Protein AF-A0A7V8WMZ1-F1 (afdb_monomer)

Nearest PDB structures (foldseek):
  8x8y-assembly1_A  TM=3.801E-01  e=7.862E+00  Homo sapiens

Foldseek 3Di:
DPPPPPPPPPLVVLLVLLLCLLQDPDPCSCVPPSNVVCCVVPVVLNVVSVVSNVVVPNDSVVSSVVSCPVPVDDPPPPPPDD

Sequence (82 aa):
MPRFFRLLVDKDSLTDELFEFVTDHTPWRNRRPVVEELNDFAPGVVYVMENMILDGVVEKRYVKEYVDAVFDGSEVTNVYMT

Solvent-accessible surface area (backbone atoms only — not comparable to full-atom values): 5108 Å² total; per-residue (Å²): 129,89,86,78,73,80,72,85,62,56,58,68,61,52,35,50,56,50,37,51,44,35,64,43,88,55,88,64,45,73,72,36,69,69,50,51,52,35,47,75,77,40,45,70,55,51,54,51,45,54,48,40,40,76,72,61,52,82,57,60,64,61,48,40,55,49,52,46,43,72,75,68,64,60,84,80,70,78,89,82,81,133

pLDDT: mean 75.93, std 17.14, range [35.53, 90.81]

Radius of gyration: 13.41 Å; Cα contacts (8 Å, |Δi|>4): 47; chains: 1; bounding box: 36×26×34 Å

Secondary structure (DSSP, 8-state):
----------HHHHHHHHHHHHH--SGGGGG-HHHHHHHHH-HHHHHHHHHHHHTT---HHHHHHHHHHHHHT---------

Mean predicted aligned error: 8.92 Å

Structure (mmCIF, N/CA/C/O backbone):
data_AF-A0A7V8WMZ1-F1
#
_entry.id   AF-A0A7V8WMZ1-F1
#
loop_
_atom_site.group_PDB
_atom_site.id
_atom_site.type_symbol
_atom_site.label_atom_id
_atom_site.label_alt_id
_atom_site.label_comp_id
_atom_site.label_asym_id
_atom_site.label_entity_id
_atom_site.label_seq_id
_atom_site.pdbx_PDB_ins_code
_atom_site.Cartn_x
_atom_site.Cartn_y
_atom_site.Cartn_z
_atom_site.occupancy
_atom_site.B_iso_or_equiv
_atom_site.auth_seq_id
_atom_site.auth_comp_id
_atom_site.auth_asym_id
_atom_site.auth_atom_id
_atom_site.pdbx_PDB_model_num
ATOM 1 N N . MET A 1 1 ? -11.059 -17.871 18.277 1.00 35.53 1 MET A N 1
ATOM 2 C CA . MET A 1 1 ? -10.107 -16.813 18.681 1.00 35.53 1 MET A CA 1
ATOM 3 C C . MET A 1 1 ? -10.627 -15.500 18.140 1.00 35.53 1 MET A C 1
ATOM 5 O O . MET A 1 1 ? -10.919 -15.459 16.949 1.00 35.53 1 MET A O 1
ATOM 9 N N . PRO A 1 2 ? -10.817 -14.466 18.961 1.00 36.44 2 PRO A N 1
ATOM 10 C CA . PRO A 1 2 ? -11.336 -13.217 18.445 1.00 36.44 2 PRO A CA 1
ATOM 11 C C . PRO A 1 2 ? -10.184 -12.483 17.731 1.00 36.44 2 PRO A C 1
ATOM 13 O O . PRO A 1 2 ? -9.235 -12.049 18.379 1.00 36.44 2 PRO A O 1
ATOM 16 N N . ARG A 1 3 ? -10.205 -12.413 16.389 1.00 42.97 3 ARG A N 1
ATOM 17 C CA . ARG A 1 3 ? -9.191 -11.704 15.576 1.00 42.97 3 ARG A CA 1
ATOM 18 C C . ARG A 1 3 ? -9.470 -10.199 15.628 1.00 42.97 3 ARG A C 1
ATOM 20 O O . ARG A 1 3 ? -9.906 -9.597 14.658 1.00 42.97 3 ARG A O 1
AT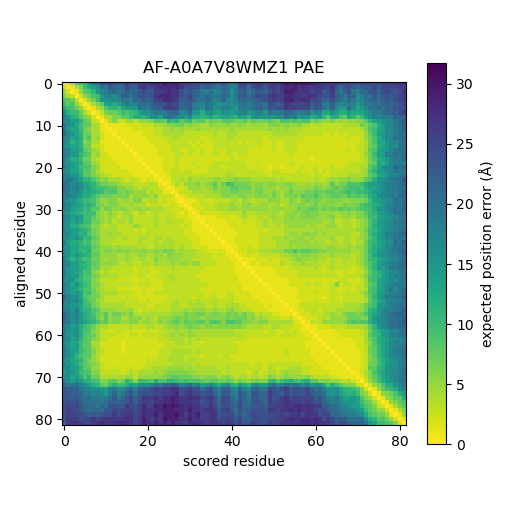OM 27 N N . PHE A 1 4 ? -9.251 -9.609 16.799 1.00 42.91 4 PHE A N 1
ATOM 28 C CA . PHE A 1 4 ? -9.229 -8.164 16.992 1.00 42.91 4 PHE A CA 1
ATOM 29 C C . PHE A 1 4 ? -7.812 -7.649 16.750 1.00 42.91 4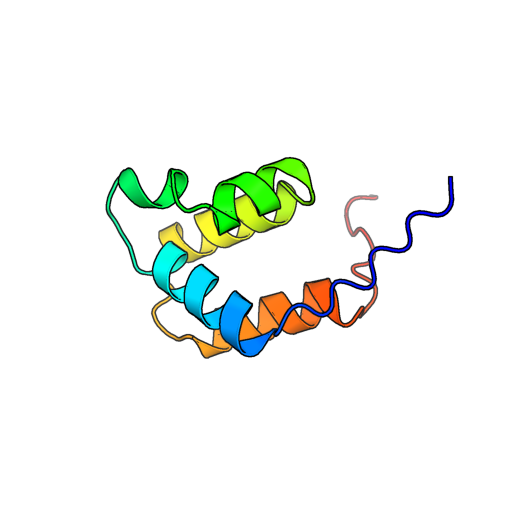 PHE A C 1
ATOM 31 O O . PHE A 1 4 ? -7.097 -7.325 17.691 1.00 42.91 4 PHE A O 1
ATOM 38 N N . PHE A 1 5 ? -7.407 -7.538 15.489 1.00 45.44 5 PHE A N 1
ATOM 39 C CA . PHE A 1 5 ? -6.481 -6.468 15.147 1.00 45.44 5 PHE A CA 1
ATOM 40 C C . PHE A 1 5 ? -7.340 -5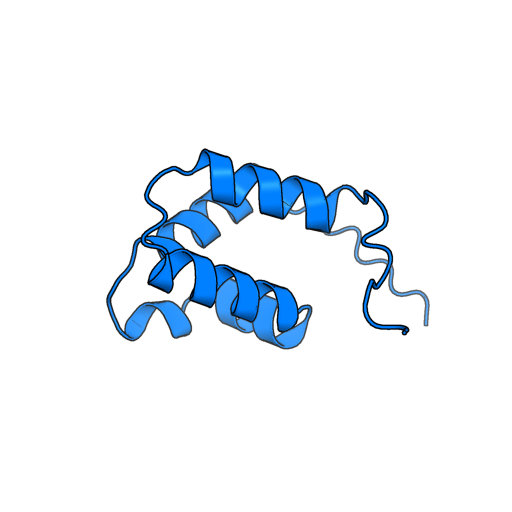.294 14.695 1.00 45.44 5 PHE A C 1
ATOM 42 O O . PHE A 1 5 ? -7.711 -5.180 13.533 1.00 45.44 5 PHE A O 1
ATOM 49 N N . ARG A 1 6 ? -7.672 -4.400 15.632 1.00 46.38 6 ARG A N 1
ATOM 50 C CA . ARG A 1 6 ? -7.760 -2.989 15.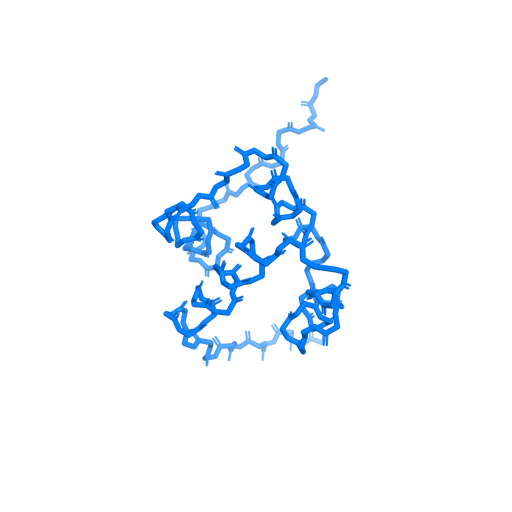257 1.00 46.38 6 ARG A CA 1
ATOM 51 C C . ARG A 1 6 ? -6.323 -2.590 14.935 1.00 46.38 6 ARG A C 1
ATOM 53 O O . ARG A 1 6 ? -5.599 -2.161 15.827 1.00 46.38 6 ARG A O 1
ATOM 60 N N . LEU A 1 7 ? -5.888 -2.828 13.697 1.00 50.94 7 LEU A N 1
ATOM 61 C CA . LEU A 1 7 ? -4.744 -2.121 13.146 1.00 50.94 7 LEU A CA 1
ATOM 62 C C . LEU A 1 7 ? -5.134 -0.639 13.250 1.00 50.94 7 LEU A C 1
ATOM 64 O O . LEU A 1 7 ? -5.939 -0.145 12.465 1.00 50.94 7 LEU A O 1
ATOM 68 N N . LEU A 1 8 ? -4.608 0.069 14.249 1.00 51.78 8 LEU A N 1
ATOM 69 C CA . LEU A 1 8 ? -4.384 1.509 14.133 1.00 51.78 8 LEU A CA 1
ATOM 70 C C . LEU A 1 8 ? -3.264 1.671 13.103 1.00 51.78 8 LEU A C 1
ATOM 72 O O . LEU A 1 8 ? -2.151 2.059 13.431 1.00 51.78 8 LEU A O 1
ATOM 76 N N . VAL A 1 9 ? -3.532 1.248 11.869 1.00 59.59 9 VAL A N 1
ATOM 77 C CA . VAL A 1 9 ? -2.682 1.594 10.753 1.00 59.59 9 VAL A CA 1
ATOM 78 C C . VAL A 1 9 ? -3.056 3.008 10.409 1.00 59.59 9 VAL A C 1
ATOM 80 O O . VAL A 1 9 ? -4.202 3.310 10.070 1.00 59.59 9 VAL A O 1
ATOM 83 N N . ASP A 1 10 ? -2.066 3.872 10.555 1.00 74.69 10 ASP A N 1
ATOM 84 C CA . ASP A 1 10 ? -2.083 5.143 9.878 1.00 74.69 10 ASP A CA 1
ATOM 85 C C . ASP A 1 10 ? -2.170 4.853 8.376 1.00 74.69 10 ASP A C 1
ATOM 87 O O . ASP A 1 10 ? -1.201 4.434 7.741 1.00 74.69 10 ASP A O 1
ATOM 91 N N . LYS A 1 11 ? -3.381 4.990 7.832 1.00 78.38 11 LYS A N 1
ATOM 92 C CA . LYS A 1 11 ? -3.660 4.717 6.424 1.00 78.38 11 LYS A CA 1
ATOM 93 C C . LYS A 1 11 ? -2.858 5.614 5.513 1.00 78.38 11 LYS A C 1
ATOM 95 O O . LYS A 1 11 ? -2.544 5.187 4.409 1.00 78.38 11 LYS A O 1
ATOM 100 N N . ASP A 1 12 ? -2.544 6.828 5.950 1.00 81.50 12 ASP A N 1
ATOM 101 C CA . ASP A 1 12 ? -1.756 7.742 5.142 1.00 81.50 12 ASP A CA 1
ATOM 102 C C . ASP A 1 12 ? -0.320 7.219 5.046 1.00 81.50 12 ASP A C 1
ATOM 104 O O . ASP A 1 12 ? 0.185 7.076 3.933 1.00 81.50 12 ASP A O 1
ATOM 108 N N . SER A 1 13 ? 0.259 6.780 6.171 1.00 82.88 13 SER A N 1
ATOM 109 C CA . SER A 1 13 ? 1.566 6.106 6.193 1.00 82.88 13 SER A CA 1
ATOM 110 C C . SER A 1 13 ? 1.573 4.802 5.380 1.00 82.88 13 SER A C 1
ATOM 112 O O . SER A 1 13 ? 2.472 4.590 4.570 1.00 82.88 13 SER A O 1
ATOM 114 N N . LEU A 1 14 ? 0.548 3.949 5.509 1.00 84.12 14 LEU A N 1
ATOM 115 C CA . LEU A 1 14 ? 0.437 2.729 4.694 1.00 84.12 14 LEU A CA 1
ATOM 116 C C . LEU A 1 14 ? 0.318 3.057 3.200 1.00 84.12 14 LEU A C 1
ATOM 118 O O . LEU A 1 14 ? 0.927 2.392 2.366 1.00 84.12 14 LEU A O 1
ATOM 122 N N . THR A 1 15 ? -0.461 4.081 2.853 1.00 88.88 15 THR A N 1
ATOM 123 C CA . THR A 1 15 ? -0.621 4.527 1.465 1.00 88.88 15 THR A CA 1
ATOM 124 C C . THR A 1 15 ? 0.703 5.028 0.900 1.00 88.88 15 THR A C 1
ATOM 126 O O . THR A 1 15 ? 0.997 4.748 -0.258 1.00 88.88 15 THR A O 1
ATOM 129 N N . ASP A 1 16 ? 1.498 5.760 1.684 1.00 89.12 16 ASP A N 1
ATOM 130 C CA . ASP A 1 16 ? 2.833 6.200 1.274 1.00 89.12 16 ASP A CA 1
ATOM 131 C C . ASP A 1 16 ? 3.760 5.017 0.999 1.00 89.12 16 ASP A C 1
ATOM 133 O O . ASP A 1 16 ? 4.338 4.935 -0.085 1.00 89.12 16 ASP A O 1
ATOM 137 N N . GLU A 1 17 ? 3.839 4.053 1.916 1.00 88.06 17 GLU A N 1
ATOM 138 C CA . GLU A 1 17 ? 4.701 2.887 1.718 1.00 88.06 17 GLU A CA 1
ATOM 139 C C . GLU A 1 17 ? 4.263 2.015 0.531 1.00 88.06 17 GLU A C 1
ATOM 141 O O . GLU A 1 17 ? 5.100 1.524 -0.232 1.00 88.06 17 GLU A O 1
ATOM 146 N N . LEU A 1 18 ? 2.952 1.853 0.334 1.00 88.19 18 LEU A N 1
ATOM 147 C CA . LEU A 1 18 ? 2.401 1.141 -0.819 1.00 88.19 18 LEU A CA 1
ATOM 148 C C . LEU A 1 18 ? 2.634 1.892 -2.128 1.00 88.19 18 LEU A C 1
ATOM 150 O O . LEU A 1 18 ? 2.925 1.275 -3.150 1.00 88.19 18 LEU A O 1
ATOM 154 N N . PHE A 1 19 ? 2.540 3.219 -2.113 1.00 90.75 19 PHE A N 1
ATOM 155 C CA . PHE A 1 19 ? 2.835 4.025 -3.287 1.00 90.75 19 PHE A CA 1
ATOM 156 C C . PHE A 1 19 ? 4.315 3.933 -3.667 1.00 90.75 19 PHE A C 1
ATOM 158 O O . PHE A 1 19 ? 4.637 3.766 -4.844 1.00 90.75 19 PHE A O 1
ATOM 165 N N . GLU A 1 20 ? 5.221 3.956 -2.690 1.00 89.44 20 GLU A N 1
ATOM 166 C CA . GLU A 1 20 ? 6.638 3.699 -2.941 1.00 89.44 20 GLU A CA 1
ATOM 167 C C . GLU A 1 20 ? 6.883 2.292 -3.491 1.00 89.44 20 GLU A C 1
ATOM 169 O O . GLU A 1 20 ? 7.710 2.123 -4.379 1.00 89.44 20 GLU A O 1
ATOM 174 N N . PHE A 1 21 ? 6.159 1.278 -3.011 1.00 88.19 21 PHE A N 1
ATOM 175 C CA . PHE A 1 21 ? 6.240 -0.069 -3.574 1.00 88.19 21 PHE A CA 1
ATOM 176 C C . PHE A 1 21 ? 5.792 -0.116 -5.042 1.00 88.19 21 PHE A C 1
ATOM 178 O O . PHE A 1 21 ? 6.468 -0.733 -5.863 1.00 88.19 21 PHE A O 1
ATOM 185 N N . VAL A 1 22 ? 4.678 0.544 -5.375 1.00 88.94 22 VAL A N 1
ATOM 186 C CA . VAL A 1 22 ? 4.117 0.559 -6.736 1.00 88.94 22 VAL A CA 1
ATOM 187 C C . VAL A 1 22 ? 4.985 1.365 -7.713 1.00 88.94 22 VAL A C 1
ATOM 189 O O . VAL A 1 22 ? 5.050 1.064 -8.902 1.00 88.94 22 VAL A O 1
ATOM 192 N N . THR A 1 23 ? 5.687 2.384 -7.224 1.00 87.75 23 THR A N 1
ATOM 193 C CA . THR A 1 23 ? 6.547 3.241 -8.056 1.00 87.75 23 THR A CA 1
ATOM 194 C C . THR A 1 23 ? 8.004 2.776 -8.124 1.00 87.75 23 THR A C 1
ATOM 196 O O . THR A 1 23 ? 8.769 3.243 -8.971 1.00 87.75 23 THR A O 1
ATOM 199 N N . ASP A 1 24 ? 8.408 1.833 -7.272 1.00 85.50 24 ASP A N 1
ATOM 200 C CA . ASP A 1 24 ? 9.728 1.212 -7.297 1.00 85.50 24 ASP A CA 1
ATOM 201 C C . ASP A 1 24 ? 9.760 0.073 -8.326 1.00 85.50 24 ASP A C 1
ATOM 203 O O . ASP A 1 24 ? 9.162 -0.981 -8.142 1.00 85.50 24 ASP A O 1
ATOM 207 N N . HIS A 1 25 ? 10.492 0.256 -9.426 1.00 81.56 25 HIS A N 1
ATOM 208 C CA . HIS A 1 25 ? 10.644 -0.768 -10.469 1.00 81.56 25 HIS A CA 1
ATOM 209 C C . HIS A 1 25 ? 11.797 -1.748 -10.207 1.00 81.56 25 HIS A C 1
ATOM 211 O O . HIS A 1 25 ? 12.142 -2.558 -11.072 1.00 81.56 25 HIS A O 1
ATOM 217 N N . THR A 1 26 ? 12.437 -1.680 -9.039 1.00 84.88 26 THR A N 1
ATOM 218 C CA . THR A 1 26 ? 13.558 -2.558 -8.713 1.00 84.88 26 THR A CA 1
ATOM 219 C C . THR A 1 26 ? 13.090 -3.882 -8.097 1.00 84.88 26 THR A C 1
ATOM 221 O O . THR A 1 26 ? 12.039 -3.951 -7.461 1.00 84.88 26 THR A O 1
ATOM 224 N N . PRO A 1 27 ? 13.888 -4.962 -8.198 1.00 79.12 27 PRO A N 1
ATOM 225 C CA . PRO A 1 27 ? 13.578 -6.234 -7.537 1.00 79.12 27 PRO A CA 1
ATOM 226 C C . PRO A 1 27 ? 13.561 -6.162 -5.998 1.00 79.12 27 PRO A C 1
ATOM 228 O O . PRO A 1 27 ? 13.122 -7.106 -5.343 1.00 79.12 27 PRO A O 1
ATOM 231 N N . TRP A 1 28 ? 14.071 -5.074 -5.407 1.00 80.94 28 TRP A N 1
ATOM 232 C CA . TRP A 1 28 ? 14.186 -4.900 -3.957 1.00 80.94 28 TRP A CA 1
ATOM 233 C C . TRP A 1 28 ? 12.863 -4.525 -3.290 1.00 80.94 28 TRP A C 1
ATOM 235 O O . TRP A 1 28 ? 12.717 -4.751 -2.090 1.00 80.94 28 TRP A O 1
ATOM 245 N N . ARG A 1 29 ? 11.881 -4.048 -4.065 1.00 81.38 29 ARG A N 1
ATOM 246 C CA . ARG A 1 29 ? 10.539 -3.689 -3.587 1.00 81.38 29 ARG A CA 1
ATOM 247 C C . ARG A 1 29 ? 9.848 -4.811 -2.807 1.00 81.38 29 ARG A C 1
ATOM 249 O O . ARG A 1 29 ? 9.189 -4.548 -1.810 1.00 81.38 29 ARG A O 1
ATOM 256 N N . ASN A 1 30 ? 10.088 -6.067 -3.187 1.00 80.12 30 ASN A N 1
ATOM 257 C CA . ASN A 1 30 ? 9.492 -7.247 -2.549 1.00 80.12 30 ASN A CA 1
ATOM 258 C C . ASN A 1 30 ? 10.093 -7.585 -1.177 1.00 80.12 30 ASN A C 1
ATOM 260 O O . ASN A 1 30 ? 9.585 -8.467 -0.500 1.00 80.12 30 ASN A O 1
ATOM 264 N N . ARG A 1 31 ? 11.180 -6.913 -0.779 1.00 83.00 31 ARG A N 1
ATOM 265 C CA . ARG A 1 31 ? 11.799 -7.047 0.549 1.00 83.00 31 ARG A CA 1
ATOM 266 C C . ARG A 1 31 ? 11.396 -5.920 1.500 1.00 83.00 31 ARG A C 1
ATOM 268 O O . ARG A 1 31 ? 12.006 -5.761 2.554 1.00 83.00 31 ARG A O 1
ATOM 275 N N . ARG A 1 32 ? 10.444 -5.069 1.102 1.00 82.88 32 ARG A N 1
ATOM 276 C CA . ARG A 1 32 ? 9.929 -4.013 1.975 1.00 82.88 32 ARG A CA 1
ATOM 277 C C . ARG A 1 32 ? 9.139 -4.667 3.119 1.00 82.88 32 ARG A C 1
ATOM 279 O O . ARG A 1 32 ? 8.288 -5.505 2.824 1.00 82.88 32 ARG A O 1
ATOM 286 N N . PRO A 1 33 ? 9.361 -4.273 4.388 1.00 82.00 33 PRO A N 1
ATOM 287 C CA . PRO A 1 33 ? 8.682 -4.879 5.537 1.00 82.00 33 PRO A CA 1
ATOM 288 C C . PRO A 1 33 ? 7.155 -4.903 5.403 1.00 82.00 33 PRO A C 1
ATOM 290 O O . PRO A 1 33 ? 6.531 -5.930 5.643 1.00 82.00 33 PRO A O 1
ATOM 293 N N . VAL A 1 34 ? 6.558 -3.815 4.902 1.00 80.81 34 VAL A N 1
ATOM 294 C CA . VAL A 1 34 ? 5.109 -3.728 4.656 1.00 80.81 34 VAL A CA 1
ATOM 295 C C . VAL A 1 34 ? 4.599 -4.765 3.656 1.00 80.81 34 VAL A C 1
ATOM 297 O O . VAL A 1 34 ? 3.478 -5.244 3.785 1.00 80.81 34 VAL A O 1
ATOM 300 N N . VAL A 1 35 ? 5.410 -5.139 2.663 1.00 81.81 35 VAL A N 1
ATOM 301 C CA . VAL A 1 35 ? 5.037 -6.126 1.644 1.00 81.81 35 VAL A CA 1
ATOM 302 C C . VAL A 1 35 ? 5.090 -7.525 2.233 1.00 81.81 35 VAL A C 1
ATOM 304 O O . VAL A 1 35 ? 4.194 -8.317 1.965 1.00 81.81 35 VAL A O 1
ATOM 307 N N . GLU A 1 36 ? 6.099 -7.822 3.053 1.00 83.56 36 GLU A N 1
ATOM 308 C CA . GLU A 1 36 ? 6.196 -9.098 3.767 1.00 83.56 36 GLU A CA 1
ATOM 309 C C . GLU A 1 36 ? 5.011 -9.271 4.728 1.00 83.56 36 GLU A C 1
ATOM 311 O O . GLU A 1 36 ? 4.312 -10.283 4.666 1.00 83.56 36 GLU A O 1
ATOM 316 N N . GLU A 1 37 ? 4.699 -8.244 5.522 1.00 82.81 37 GLU A N 1
ATOM 317 C CA . GLU A 1 37 ?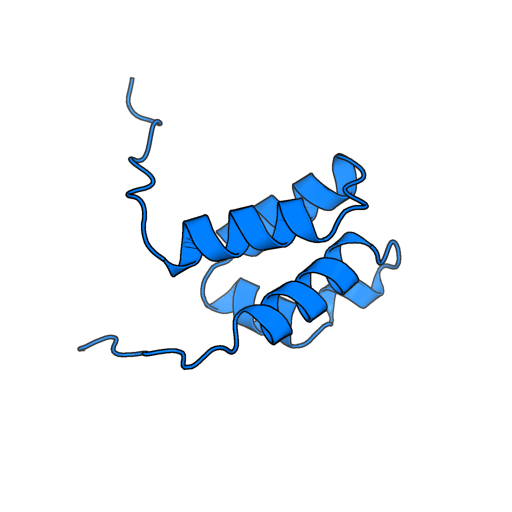 3.538 -8.258 6.414 1.00 82.81 37 GLU A CA 1
ATOM 318 C C . GLU A 1 37 ? 2.220 -8.398 5.635 1.00 82.81 37 GLU A C 1
ATOM 320 O O . GLU A 1 37 ? 1.380 -9.240 5.962 1.00 82.81 37 GLU A O 1
ATOM 325 N N . LEU A 1 38 ? 2.024 -7.622 4.564 1.00 82.50 38 LEU A N 1
ATOM 326 C CA . LEU A 1 38 ? 0.823 -7.736 3.733 1.00 82.50 38 LEU A CA 1
ATOM 327 C C . LEU A 1 38 ? 0.717 -9.094 3.048 1.00 82.50 38 LEU A C 1
ATOM 329 O O . LEU A 1 38 ? -0.391 -9.599 2.901 1.00 82.50 38 LEU A O 1
ATOM 333 N N . ASN A 1 39 ? 1.827 -9.710 2.652 1.00 83.69 39 ASN A N 1
ATOM 334 C CA . ASN A 1 39 ? 1.810 -11.037 2.052 1.00 83.69 39 ASN A CA 1
A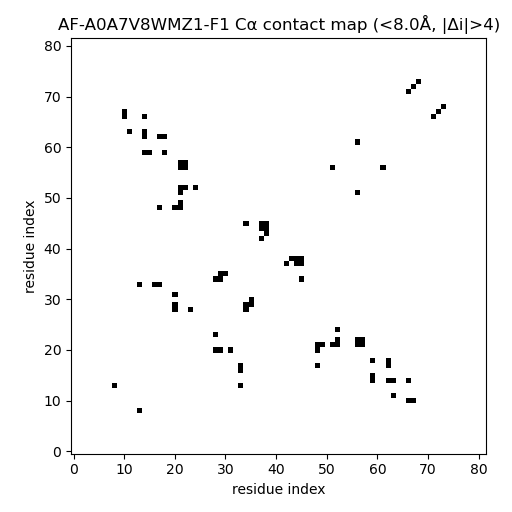TOM 335 C C . ASN A 1 39 ? 1.362 -12.112 3.058 1.00 83.69 39 ASN A C 1
ATOM 337 O O . ASN A 1 39 ? 0.630 -13.031 2.689 1.00 83.69 39 ASN A O 1
ATOM 341 N N . ASP A 1 40 ? 1.726 -11.962 4.333 1.00 82.19 40 ASP A N 1
ATOM 342 C CA . ASP A 1 40 ? 1.320 -12.874 5.405 1.00 82.19 40 ASP A CA 1
ATOM 343 C C . ASP A 1 40 ? -0.156 -12.699 5.804 1.00 82.19 40 ASP A C 1
ATOM 345 O O . ASP A 1 40 ? -0.865 -13.678 6.062 1.00 82.19 40 ASP A O 1
ATOM 349 N N . PHE A 1 41 ? -0.646 -11.455 5.859 1.00 78.06 41 PHE A N 1
ATOM 350 C CA . PHE A 1 41 ? -1.998 -11.154 6.348 1.00 78.06 41 PHE A CA 1
ATOM 351 C C . PHE A 1 41 ? -3.063 -11.052 5.250 1.00 78.06 41 PHE A C 1
ATOM 353 O O . PHE A 1 41 ? -4.217 -11.429 5.481 1.00 78.06 41 PHE A O 1
ATOM 360 N N . ALA A 1 42 ? -2.702 -10.527 4.080 1.00 80.06 42 ALA A N 1
ATOM 361 C CA . ALA A 1 42 ? -3.598 -10.202 2.974 1.00 80.06 42 ALA A CA 1
ATOM 362 C C . ALA A 1 42 ? -2.884 -10.342 1.607 1.00 80.06 42 ALA A C 1
ATOM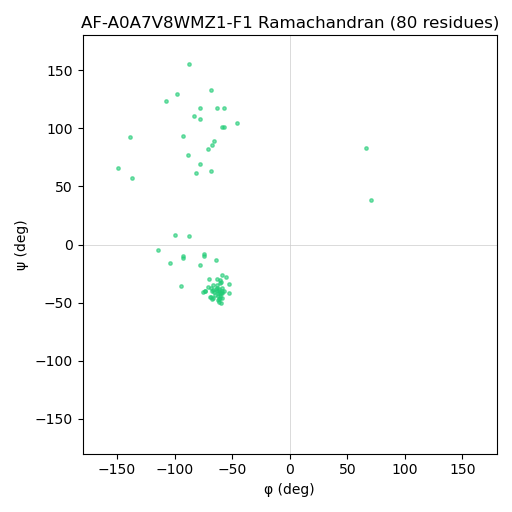 364 O O . ALA A 1 42 ? -2.750 -9.358 0.877 1.00 80.06 42 ALA A O 1
ATOM 365 N N . PRO A 1 43 ? -2.474 -11.558 1.196 1.00 81.88 43 PRO A N 1
ATOM 366 C CA . PRO A 1 43 ? -1.704 -11.765 -0.040 1.00 81.88 43 PRO A CA 1
ATOM 367 C C . PRO A 1 43 ? -2.426 -11.268 -1.305 1.00 81.88 43 PRO A C 1
ATOM 369 O O . PRO A 1 43 ? -1.791 -10.878 -2.283 1.00 81.88 43 PRO A O 1
ATOM 372 N N . GLY A 1 44 ? -3.764 -11.216 -1.281 1.00 85.19 44 GLY A N 1
ATOM 373 C CA . GLY A 1 44 ? -4.562 -10.630 -2.361 1.00 85.19 44 GLY A CA 1
ATOM 374 C C . GLY A 1 44 ? -4.315 -9.130 -2.570 1.00 85.19 44 GLY A C 1
ATOM 375 O O . GLY A 1 44 ? -4.401 -8.663 -3.701 1.00 85.19 44 GLY A O 1
ATOM 376 N N . VAL A 1 45 ? -3.952 -8.387 -1.518 1.00 85.31 45 VAL A N 1
ATOM 377 C CA . VAL A 1 45 ? -3.575 -6.968 -1.620 1.00 85.31 45 VAL A CA 1
ATOM 378 C C . VAL A 1 45 ? -2.278 -6.816 -2.399 1.00 85.31 45 VAL A C 1
ATOM 380 O O . VAL A 1 45 ? -2.221 -6.020 -3.333 1.00 85.31 45 VAL A O 1
ATOM 383 N N . VAL A 1 46 ? -1.267 -7.631 -2.083 1.00 86.50 46 VAL A N 1
ATOM 384 C CA . VAL A 1 46 ? 0.020 -7.626 -2.795 1.00 86.50 46 VAL A CA 1
ATOM 385 C C . VAL A 1 46 ? -0.185 -7.930 -4.278 1.00 86.50 46 VAL A C 1
ATOM 387 O O . VAL A 1 46 ? 0.363 -7.233 -5.125 1.00 86.50 46 VAL A O 1
ATOM 390 N N . TYR A 1 47 ? -1.047 -8.895 -4.611 1.00 87.19 47 TYR A N 1
ATOM 391 C CA . TYR A 1 47 ? -1.388 -9.185 -6.005 1.00 87.19 47 TYR A CA 1
ATOM 392 C C . TYR A 1 47 ? -2.004 -7.980 -6.734 1.00 87.19 47 TYR A C 1
ATOM 394 O O . TYR A 1 47 ? -1.664 -7.712 -7.884 1.00 87.19 47 TYR A O 1
ATOM 402 N N . VAL A 1 48 ? -2.898 -7.222 -6.093 1.00 88.81 48 VAL A N 1
ATOM 403 C CA . VAL A 1 48 ? -3.458 -6.011 -6.716 1.00 88.81 48 VAL A CA 1
ATOM 404 C C . VAL A 1 48 ? -2.391 -4.927 -6.877 1.00 88.81 48 VAL A C 1
ATOM 406 O O . VAL A 1 48 ? -2.331 -4.306 -7.935 1.00 88.81 48 VAL A O 1
ATOM 409 N N . MET A 1 49 ? -1.509 -4.745 -5.892 1.00 88.19 49 MET A N 1
ATOM 410 C CA . MET A 1 49 ? -0.392 -3.800 -6.004 1.00 88.19 49 MET A CA 1
ATOM 411 C C . MET A 1 49 ? 0.556 -4.163 -7.158 1.00 88.19 49 MET A C 1
ATOM 413 O O . MET A 1 49 ? 0.970 -3.287 -7.907 1.00 88.19 49 MET A O 1
ATOM 417 N N . GLU A 1 50 ? 0.851 -5.449 -7.365 1.00 88.12 50 GLU A N 1
ATOM 418 C CA . GLU A 1 50 ? 1.621 -5.929 -8.524 1.00 88.12 50 GLU A CA 1
ATOM 419 C C . GLU A 1 50 ? 0.946 -5.572 -9.857 1.00 88.12 50 GLU A C 1
ATOM 421 O O . GLU A 1 50 ? 1.615 -5.146 -10.797 1.00 88.12 50 GLU A O 1
ATOM 426 N N . ASN A 1 51 ? -0.384 -5.678 -9.941 1.00 89.44 51 ASN A N 1
ATOM 427 C CA . ASN A 1 51 ? -1.112 -5.246 -11.136 1.00 89.44 51 ASN A CA 1
ATOM 428 C C . ASN A 1 51 ? -1.037 -3.727 -11.333 1.00 89.44 51 ASN A C 1
ATOM 430 O O . ASN A 1 51 ? -0.814 -3.285 -12.452 1.00 89.44 51 ASN A O 1
ATOM 434 N N . MET A 1 52 ? -1.110 -2.927 -10.263 1.00 88.94 52 MET A N 1
ATOM 435 C CA . MET A 1 52 ? -0.921 -1.471 -10.357 1.00 88.94 52 MET A CA 1
ATOM 436 C C . MET A 1 52 ? 0.460 -1.089 -10.915 1.00 88.94 52 MET A C 1
ATOM 438 O O . MET A 1 52 ? 0.585 -0.091 -11.624 1.00 88.94 52 MET A O 1
ATOM 442 N N . ILE A 1 53 ? 1.493 -1.892 -10.640 1.00 89.06 53 ILE A N 1
ATOM 443 C CA . ILE A 1 53 ? 2.836 -1.712 -11.213 1.00 89.06 53 ILE A CA 1
ATOM 444 C C . ILE A 1 53 ? 2.824 -1.995 -12.714 1.00 89.06 53 ILE A C 1
ATOM 446 O O . ILE A 1 53 ? 3.388 -1.222 -13.488 1.00 89.06 53 ILE A O 1
ATOM 450 N N . LEU A 1 54 ? 2.179 -3.091 -13.129 1.00 87.31 54 LEU A N 1
ATOM 451 C CA . LEU A 1 54 ? 2.034 -3.449 -14.543 1.00 87.31 54 LEU A CA 1
ATOM 452 C C . LEU A 1 54 ? 1.224 -2.402 -15.319 1.00 87.31 54 LEU A C 1
ATOM 454 O O . LEU A 1 54 ? 1.575 -2.082 -16.454 1.00 87.31 54 LEU A O 1
ATOM 458 N N . ASP A 1 55 ? 0.201 -1.833 -14.685 1.00 86.94 55 ASP A N 1
ATOM 459 C CA . ASP A 1 55 ? -0.634 -0.763 -15.235 1.00 86.94 55 ASP A CA 1
ATOM 460 C C . ASP A 1 55 ? 0.081 0.602 -15.257 1.00 86.94 55 ASP A C 1
ATOM 462 O O . ASP A 1 55 ? -0.403 1.550 -15.879 1.00 86.94 55 ASP A O 1
ATOM 466 N N . GLY A 1 56 ? 1.245 0.719 -14.608 1.00 86.06 56 GLY A N 1
ATOM 467 C CA . GLY A 1 56 ? 2.033 1.949 -14.570 1.00 86.06 56 GLY A CA 1
ATOM 468 C C . GLY A 1 56 ? 1.388 3.051 -13.729 1.00 86.06 56 GLY A C 1
ATOM 469 O O . GLY A 1 56 ? 1.429 4.223 -14.104 1.00 86.06 56 GLY A O 1
ATOM 470 N N . VAL A 1 57 ? 0.769 2.694 -12.601 1.00 87.62 57 VAL A N 1
ATOM 471 C CA . VAL A 1 57 ? 0.162 3.6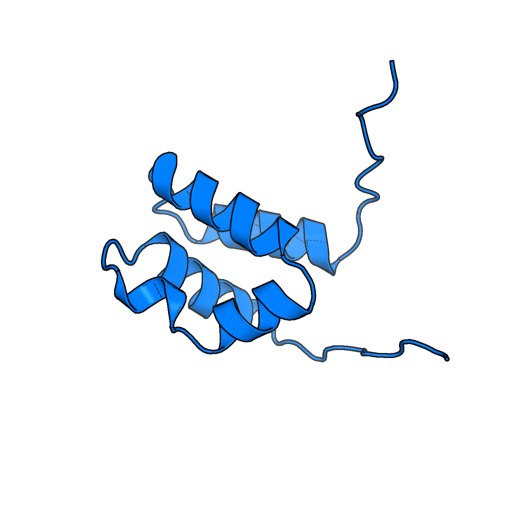60 -11.679 1.00 87.62 57 VAL A CA 1
ATOM 472 C C . VAL A 1 57 ? 1.235 4.589 -11.102 1.00 87.62 57 VAL A C 1
ATOM 474 O O . VAL A 1 57 ? 2.130 4.164 -10.379 1.00 87.62 57 VAL A O 1
ATOM 477 N N . VAL A 1 58 ? 1.110 5.887 -11.389 1.00 84.75 58 VAL A N 1
ATOM 478 C CA . VAL A 1 58 ? 2.036 6.936 -10.912 1.00 84.75 58 VAL A CA 1
ATOM 479 C C . VAL A 1 58 ? 1.391 7.932 -9.950 1.00 84.75 58 VAL A C 1
ATOM 481 O O . VAL A 1 58 ? 2.069 8.804 -9.412 1.00 84.75 58 VAL A O 1
ATOM 484 N N . GLU A 1 59 ? 0.080 7.831 -9.720 1.00 88.50 59 GLU A N 1
ATOM 485 C CA . GLU A 1 59 ? -0.640 8.752 -8.842 1.00 88.50 59 GLU A CA 1
ATOM 486 C C . GLU A 1 59 ? -1.024 8.076 -7.520 1.00 88.50 59 GLU A C 1
ATOM 488 O O . GLU A 1 59 ? -1.781 7.103 -7.502 1.00 88.50 59 GLU A O 1
ATOM 493 N N . LYS A 1 60 ? -0.586 8.661 -6.395 1.00 89.69 60 LYS A N 1
ATOM 494 C CA . LYS A 1 60 ? -0.881 8.176 -5.032 1.00 89.69 60 LYS A CA 1
ATOM 495 C C . LYS A 1 60 ? -2.384 8.028 -4.752 1.00 89.69 60 LYS A C 1
ATOM 497 O O . LYS A 1 60 ? -2.774 7.181 -3.953 1.00 89.69 60 LYS A O 1
ATOM 502 N N . ARG A 1 61 ? -3.245 8.811 -5.419 1.00 90.81 61 ARG A N 1
ATOM 503 C CA . ARG A 1 61 ? -4.705 8.751 -5.220 1.00 90.81 61 ARG A CA 1
ATOM 504 C C . ARG A 1 61 ? -5.300 7.373 -5.507 1.00 90.81 61 ARG A C 1
ATOM 506 O O . ARG A 1 61 ? -6.168 6.952 -4.761 1.00 90.81 61 ARG A O 1
ATOM 513 N N . TYR A 1 62 ? -4.805 6.654 -6.515 1.00 88.50 62 TYR A N 1
ATOM 514 C CA . TYR A 1 62 ? -5.347 5.337 -6.862 1.00 88.50 62 TYR A CA 1
ATOM 515 C C . TYR A 1 62 ? -4.985 4.284 -5.812 1.00 88.50 62 TYR A C 1
ATOM 517 O O . TYR A 1 62 ? -5.807 3.441 -5.459 1.00 88.50 62 TYR A O 1
ATOM 525 N N . VAL A 1 63 ? -3.774 4.378 -5.252 1.00 88.94 63 VAL A N 1
ATOM 526 C CA . VAL A 1 63 ? -3.349 3.544 -4.120 1.00 88.94 63 VAL A CA 1
ATOM 527 C C . VAL A 1 63 ? -4.196 3.867 -2.891 1.00 88.94 63 VAL A C 1
ATOM 529 O O . VAL A 1 63 ? -4.691 2.956 -2.235 1.00 88.94 63 VAL A O 1
ATOM 532 N N . LYS A 1 64 ? -4.436 5.157 -2.620 1.00 89.75 64 LYS A N 1
ATOM 533 C CA . LYS A 1 64 ? -5.288 5.596 -1.511 1.00 89.75 64 LYS A CA 1
ATOM 534 C C . LYS A 1 64 ? -6.719 5.072 -1.630 1.00 89.75 64 LYS A C 1
ATOM 536 O O . LYS A 1 64 ? -7.228 4.509 -0.671 1.00 89.75 64 LYS A O 1
ATOM 541 N N . GLU A 1 65 ? -7.352 5.241 -2.789 1.00 89.25 65 GLU A N 1
ATOM 542 C CA . GLU A 1 65 ? -8.717 4.765 -3.045 1.00 89.25 65 GLU A CA 1
ATOM 543 C C . GLU A 1 65 ? -8.835 3.255 -2.816 1.00 89.25 65 GLU A C 1
ATOM 545 O O . GLU A 1 65 ? -9.805 2.791 -2.219 1.00 89.25 65 GLU A O 1
ATOM 550 N N . TYR A 1 66 ? -7.822 2.488 -3.228 1.00 87.38 66 TYR A N 1
ATOM 551 C CA . TYR A 1 66 ? -7.773 1.055 -2.973 1.00 87.38 66 TYR A CA 1
ATOM 552 C C . TYR A 1 66 ? -7.596 0.719 -1.485 1.00 87.38 66 TYR A C 1
ATOM 554 O O . TYR A 1 66 ? -8.322 -0.126 -0.962 1.00 87.38 66 TYR A O 1
ATOM 562 N N . VAL A 1 67 ? -6.662 1.377 -0.790 1.00 86.12 67 VAL A N 1
ATOM 563 C CA . VAL A 1 67 ? -6.447 1.197 0.658 1.00 86.12 67 VAL A CA 1
ATOM 564 C C . VAL A 1 67 ? -7.727 1.528 1.425 1.00 86.12 67 VAL A C 1
ATOM 566 O O . VAL A 1 67 ? -8.168 0.738 2.258 1.00 86.12 67 VAL A O 1
ATOM 569 N N . ASP A 1 68 ? -8.378 2.643 1.106 1.00 86.00 68 ASP A N 1
ATOM 570 C CA . ASP A 1 68 ? -9.653 3.015 1.711 1.00 86.00 68 ASP A CA 1
ATOM 571 C C . ASP A 1 68 ? -10.720 1.943 1.405 1.00 86.00 68 ASP A C 1
ATOM 573 O O . ASP A 1 68 ? -11.363 1.442 2.321 1.00 86.00 68 ASP A O 1
ATOM 577 N N . ALA A 1 69 ? -10.852 1.470 0.161 1.00 85.56 69 ALA A N 1
ATOM 578 C CA . ALA A 1 69 ? -11.827 0.430 -0.189 1.00 85.56 69 ALA A CA 1
ATOM 579 C C . ALA A 1 69 ? -11.617 -0.897 0.569 1.00 85.56 69 ALA A C 1
ATOM 581 O O . ALA A 1 69 ? -12.586 -1.509 1.028 1.00 85.56 69 ALA A O 1
ATOM 582 N N . VAL A 1 70 ? -10.363 -1.338 0.715 1.00 82.00 70 VAL A N 1
ATOM 583 C CA . VAL A 1 70 ? -10.006 -2.597 1.388 1.00 82.00 70 VAL A CA 1
ATOM 584 C C . VAL A 1 70 ? -10.168 -2.501 2.903 1.00 82.00 70 VAL A C 1
ATOM 586 O O . VAL A 1 70 ? -10.632 -3.456 3.527 1.00 82.00 70 VAL A O 1
ATOM 589 N N . PHE A 1 71 ? -9.788 -1.370 3.502 1.00 77.12 71 PHE A N 1
ATOM 590 C CA . PHE A 1 71 ? -9.682 -1.241 4.956 1.00 77.12 71 PHE A CA 1
ATOM 591 C C . PHE A 1 71 ? -10.834 -0.461 5.614 1.00 77.12 71 PHE A C 1
ATOM 593 O O . PHE A 1 71 ? -11.007 -0.601 6.824 1.00 77.12 71 PHE A O 1
ATOM 600 N N . ASP A 1 72 ? -11.648 0.299 4.868 1.00 76.38 72 ASP A N 1
ATOM 601 C CA . ASP A 1 72 ? -12.880 0.931 5.386 1.00 76.38 72 ASP A CA 1
ATOM 602 C C . ASP A 1 72 ? -14.147 0.107 5.194 1.00 76.38 72 ASP A C 1
ATOM 604 O O . ASP A 1 72 ? -15.175 0.428 5.787 1.00 76.38 72 ASP A O 1
ATOM 608 N N . GLY A 1 73 ? -14.084 -0.981 4.429 1.00 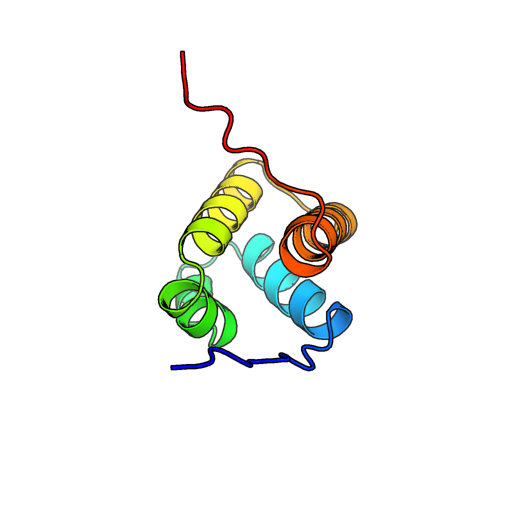60.44 73 GLY A N 1
ATOM 609 C CA . GLY A 1 73 ? -15.229 -1.857 4.239 1.00 60.44 73 GLY A CA 1
ATOM 610 C C . GLY A 1 73 ? -16.353 -1.168 3.469 1.00 60.44 73 GLY A C 1
ATOM 611 O O . GLY A 1 73 ? -17.360 -0.747 4.032 1.00 60.44 73 GLY A O 1
ATOM 612 N N . SER A 1 74 ? -16.237 -1.178 2.146 1.00 43.78 74 SER A N 1
ATOM 613 C CA . SER A 1 74 ? -17.421 -1.470 1.338 1.00 43.78 74 SER A CA 1
ATOM 614 C C . SER A 1 74 ? -17.337 -2.947 0.974 1.00 43.78 74 SER A C 1
ATOM 616 O O . SER A 1 74 ? -16.267 -3.414 0.591 1.00 43.78 74 SER A O 1
ATOM 618 N N . GLU A 1 75 ? -18.408 -3.709 1.201 1.00 46.50 75 GLU A N 1
ATOM 619 C CA . GLU A 1 75 ? -18.481 -5.134 0.870 1.00 46.50 75 GLU A CA 1
ATOM 620 C C . GLU A 1 75 ? -17.947 -5.379 -0.545 1.00 46.50 75 GLU A C 1
ATOM 622 O O . GLU A 1 75 ? -18.641 -5.137 -1.536 1.00 46.50 75 GLU A O 1
ATOM 627 N N . VAL A 1 76 ? -16.729 -5.914 -0.656 1.00 47.97 76 VAL A N 1
ATOM 628 C CA . VAL A 1 76 ? -16.288 -6.560 -1.890 1.00 47.97 76 VAL A CA 1
ATOM 629 C C . VAL A 1 76 ? -17.086 -7.853 -1.965 1.00 47.97 76 VAL A C 1
ATOM 631 O O . VAL A 1 76 ? -16.668 -8.916 -1.507 1.00 47.97 76 VAL A O 1
ATOM 634 N N . THR A 1 77 ? -18.314 -7.722 -2.462 1.00 40.81 77 THR A N 1
ATOM 635 C CA . THR A 1 77 ? -19.165 -8.848 -2.811 1.00 40.81 77 THR A CA 1
ATOM 636 C C . THR A 1 77 ? -18.361 -9.647 -3.819 1.00 40.81 77 THR A C 1
ATOM 638 O O . THR A 1 77 ? -17.953 -9.128 -4.854 1.00 40.81 77 THR A O 1
ATOM 641 N N . ASN A 1 78 ? -18.043 -10.880 -3.459 1.00 40.25 78 ASN A N 1
ATOM 642 C CA . ASN A 1 78 ? -17.197 -11.764 -4.233 1.00 40.25 78 ASN A CA 1
ATOM 643 C C . ASN A 1 78 ? -17.928 -12.098 -5.549 1.00 40.25 78 ASN A C 1
ATOM 645 O O . ASN A 1 78 ? -18.717 -13.041 -5.600 1.00 40.25 78 ASN A O 1
ATOM 649 N N . VAL A 1 79 ? -17.738 -11.294 -6.602 1.00 48.94 79 VAL A N 1
ATOM 650 C CA . VAL A 1 79 ? -18.363 -11.512 -7.918 1.00 48.94 79 VAL A CA 1
ATOM 651 C C . VAL A 1 79 ? -17.555 -12.551 -8.701 1.00 48.94 79 VAL A C 1
ATOM 653 O O . VAL A 1 79 ? -16.997 -12.272 -9.751 1.00 48.94 79 VAL A O 1
ATOM 656 N N . TYR A 1 80 ? -17.472 -13.766 -8.160 1.00 41.12 80 TYR A N 1
ATOM 657 C CA . TYR A 1 80 ? -17.070 -14.970 -8.893 1.00 41.12 80 TYR A CA 1
ATOM 658 C C . TYR A 1 80 ? -17.985 -16.136 -8.504 1.00 41.12 80 TYR A C 1
ATOM 660 O O . TYR A 1 80 ? -17.552 -17.184 -8.030 1.00 41.12 80 TYR A O 1
ATOM 668 N N . MET A 1 81 ? -19.288 -15.935 -8.699 1.00 43.41 81 MET A N 1
ATOM 669 C CA . MET A 1 81 ? -20.265 -17.016 -8.791 1.00 43.41 81 MET A CA 1
ATOM 670 C C . MET A 1 81 ? -21.248 -16.685 -9.913 1.00 43.41 81 MET A C 1
ATOM 672 O O . MET A 1 81 ? -22.217 -15.961 -9.696 1.00 43.41 81 MET A O 1
ATOM 676 N N . THR A 1 82 ? -20.956 -17.166 -11.121 1.00 46.31 82 THR A N 1
ATOM 677 C CA . THR A 1 82 ? -21.899 -17.702 -12.123 1.00 46.31 82 THR A CA 1
ATOM 678 C C . THR A 1 82 ? -21.082 -18.338 -13.238 1.00 46.31 82 THR A C 1
ATOM 680 O O . THR A 1 82 ? -20.145 -17.669 -13.723 1.00 46.31 82 THR A O 1
#